Protein AF-A0A357CGD6-F1 (afdb_monomer)

Foldseek 3Di:
DVVLVVDDLVRCCVVVVDDSVVSVVCCVVPPDPDPSSVVVVVVCVVPPPVCVVVVCVVPPPDPPPPPDDD

Secondary structure (DSSP, 8-state):
-TTTTT--HHHHHHHH---HHHHHHHHHHH----HHHHHHHHHHHHTSTTHHHHHHHHHS----------

Sequence (70 aa):
MLAEAGCSVPEIAAITGHSYRSVNSILEKYLPRTKHLAEMAIAKLENSGRTSFANHLQTGPSLQKKGEAK

Nearest PDB structures (foldseek):
  2ao9-assembly1_E  TM=4.387E-01  e=4.752E+00  Bacillus cereus ATCC 14579
  2ao9-assembly1_C  TM=4.301E-01  e=6.185E+00  Bacillus cereus ATCC 14579
  2ao9-assembly1_F  TM=4.343E-01  e=7.056E+00  Bacillus cereus ATCC 14579

pLDDT: mean 81.3, std 14.98, range [44.94, 96.69]

Solvent-accessible surface area (backbone atoms only — not comparable to full-atom values): 4467 Å² total; per-residue (Å²): 104,65,64,75,76,66,48,49,73,68,56,49,24,68,73,70,72,43,54,70,69,55,48,49,55,48,43,72,76,68,55,76,93,45,69,67,60,51,52,54,51,48,53,55,49,69,70,30,80,79,39,52,63,60,51,46,73,71,70,49,79,77,80,73,81,77,78,70,92,128

Structure (mmCIF, N/CA/C/O backbone):
data_AF-A0A357CGD6-F1
#
_entry.id   AF-A0A357CGD6-F1
#
loop_
_atom_site.group_PDB
_atom_site.id
_atom_site.type_symbol
_atom_site.label_atom_id
_atom_site.label_alt_id
_atom_site.label_comp_id
_atom_site.label_asym_id
_atom_site.label_entity_id
_atom_site.label_seq_id
_atom_site.pdbx_PDB_ins_code
_atom_site.Cartn_x
_atom_site.Cartn_y
_atom_site.Cartn_z
_atom_site.occupancy
_atom_site.B_iso_or_equiv
_atom_site.auth_seq_id
_atom_site.auth_comp_id
_atom_site.auth_asym_id
_atom_site.auth_atom_id
_atom_site.pdbx_PDB_model_num
ATOM 1 N N . MET A 1 1 ? 4.282 -4.559 7.136 1.00 73.00 1 MET A N 1
ATOM 2 C CA . MET A 1 1 ? 2.829 -4.837 6.968 1.00 73.00 1 MET A CA 1
ATOM 3 C C . MET A 1 1 ? 2.561 -5.543 5.635 1.00 73.00 1 MET A C 1
ATOM 5 O O . MET A 1 1 ? 3.342 -5.353 4.717 1.00 73.00 1 MET A O 1
ATOM 9 N N . LEU A 1 2 ? 1.463 -6.309 5.485 1.00 81.62 2 LEU A N 1
ATOM 10 C CA . LEU A 1 2 ? 1.105 -6.979 4.210 1.00 81.62 2 LEU A CA 1
ATOM 11 C C . LEU A 1 2 ? 1.010 -6.000 3.022 1.00 81.62 2 LEU A C 1
ATOM 13 O O . LEU A 1 2 ? 1.455 -6.315 1.925 1.00 81.62 2 LEU A O 1
ATOM 17 N N . ALA A 1 3 ? 0.504 -4.786 3.254 1.00 85.38 3 ALA A N 1
ATOM 18 C CA . ALA A 1 3 ? 0.459 -3.738 2.232 1.00 85.38 3 ALA A CA 1
ATOM 19 C C . ALA A 1 3 ? 1.860 -3.285 1.767 1.00 8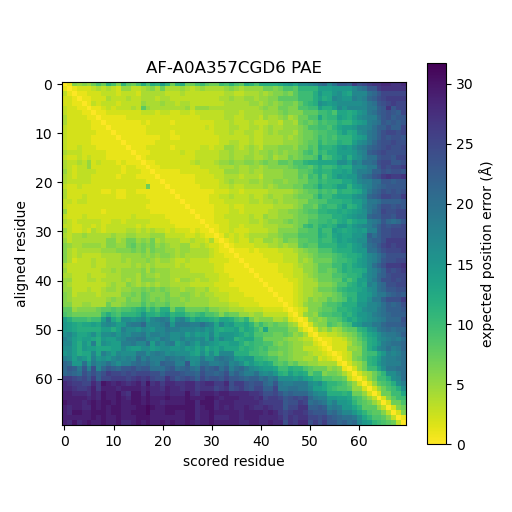5.38 3 ALA A C 1
ATOM 21 O O . ALA A 1 3 ? 2.054 -2.994 0.591 1.00 85.38 3 ALA A O 1
ATOM 22 N N . GLU A 1 4 ? 2.856 -3.271 2.660 1.00 83.88 4 GLU A N 1
ATOM 23 C CA . GLU A 1 4 ? 4.250 -2.947 2.306 1.00 83.88 4 GLU A CA 1
ATOM 24 C C . GLU A 1 4 ? 4.928 -4.092 1.551 1.00 83.88 4 GLU A C 1
ATOM 26 O O . GLU A 1 4 ? 5.753 -3.845 0.680 1.00 83.88 4 GLU A O 1
ATOM 31 N N . ALA A 1 5 ? 4.524 -5.338 1.817 1.00 85.38 5 ALA A N 1
ATOM 32 C CA . ALA A 1 5 ? 4.934 -6.499 1.028 1.00 85.38 5 ALA A CA 1
ATOM 33 C C . ALA A 1 5 ? 4.312 -6.514 -0.385 1.00 85.38 5 ALA A C 1
ATOM 35 O O . ALA A 1 5 ? 4.540 -7.439 -1.160 1.00 85.38 5 ALA A O 1
ATOM 36 N N . GLY A 1 6 ? 3.526 -5.490 -0.736 1.00 84.88 6 GLY A N 1
ATOM 37 C CA . GLY A 1 6 ? 2.944 -5.322 -2.059 1.00 84.88 6 GLY A CA 1
ATOM 38 C C . GLY A 1 6 ? 1.617 -6.045 -2.267 1.00 84.88 6 GLY A C 1
ATOM 39 O O . GLY A 1 6 ? 1.129 -6.008 -3.398 1.00 84.88 6 GLY A O 1
ATOM 40 N N . CYS A 1 7 ? 1.030 -6.639 -1.219 1.00 89.81 7 CYS A N 1
ATOM 41 C CA . CYS A 1 7 ? -0.307 -7.224 -1.277 1.00 89.81 7 CYS A CA 1
ATOM 42 C C . CYS A 1 7 ? -1.366 -6.137 -1.497 1.00 89.81 7 CYS A C 1
ATOM 44 O O . CYS A 1 7 ? -1.359 -5.078 -0.865 1.00 89.81 7 CYS A O 1
ATOM 46 N N . SER A 1 8 ? -2.306 -6.426 -2.384 1.00 92.62 8 SER A N 1
ATOM 47 C CA . SER A 1 8 ? -3.463 -5.592 -2.675 1.00 92.62 8 SER A CA 1
ATOM 48 C C . SER A 1 8 ? -4.517 -5.665 -1.562 1.00 92.62 8 SER A C 1
ATOM 50 O O . SER A 1 8 ? -4.575 -6.615 -0.780 1.00 92.62 8 SER A O 1
ATOM 52 N N . VAL A 1 9 ? -5.401 -4.664 -1.502 1.00 94.12 9 VAL A N 1
ATOM 53 C CA . VAL A 1 9 ? -6.504 -4.624 -0.524 1.00 94.12 9 VAL A CA 1
ATOM 54 C C . VAL A 1 9 ? -7.396 -5.881 -0.592 1.00 94.12 9 VAL A C 1
ATOM 56 O O . VAL A 1 9 ? -7.732 -6.399 0.473 1.00 94.12 9 VAL A O 1
ATOM 59 N N . PRO A 1 10 ? -7.745 -6.433 -1.777 1.00 95.25 10 PRO A N 1
ATOM 60 C CA . PRO A 1 10 ? -8.470 -7.702 -1.864 1.00 95.25 10 PRO A CA 1
ATOM 61 C C . PRO A 1 10 ? -7.734 -8.908 -1.287 1.00 95.25 10 PRO A C 1
ATOM 63 O O . PRO A 1 10 ? -8.359 -9.706 -0.596 1.00 95.25 10 PRO A O 1
ATOM 66 N N . GLU A 1 11 ? -6.426 -9.031 -1.511 1.00 95.25 11 GLU A N 1
ATOM 67 C CA . GLU A 1 11 ? -5.629 -10.133 -0.950 1.00 95.25 11 GLU A CA 1
ATOM 68 C C . GLU A 1 11 ? -5.549 -10.029 0.575 1.00 95.25 11 GLU A C 1
ATOM 70 O O . GLU A 1 11 ? -5.728 -11.015 1.286 1.00 95.25 11 GLU A O 1
ATOM 75 N N . ILE A 1 12 ? -5.362 -8.813 1.093 1.00 94.81 12 ILE A N 1
ATOM 76 C CA . ILE A 1 12 ? -5.350 -8.557 2.536 1.00 94.81 12 ILE A CA 1
ATOM 77 C C . ILE A 1 12 ? -6.713 -8.894 3.147 1.00 94.81 12 ILE A C 1
ATOM 79 O O . ILE A 1 12 ? -6.769 -9.548 4.187 1.00 94.81 12 ILE A O 1
ATOM 83 N N . ALA A 1 13 ? -7.811 -8.484 2.509 1.00 95.62 13 ALA A N 1
ATOM 84 C CA . ALA A 1 13 ? -9.162 -8.809 2.959 1.00 95.62 13 ALA A CA 1
ATOM 85 C C . ALA A 1 13 ? -9.411 -10.326 2.966 1.00 95.62 13 ALA A C 1
ATOM 87 O O . ALA A 1 13 ? -9.934 -10.850 3.946 1.00 95.62 13 ALA A O 1
ATOM 88 N N . ALA A 1 14 ? -8.974 -11.038 1.922 1.00 96.00 14 ALA A N 1
ATOM 89 C CA . ALA A 1 14 ? -9.116 -12.488 1.821 1.00 96.00 14 ALA A CA 1
ATOM 90 C C . ALA A 1 14 ? -8.342 -13.240 2.919 1.00 96.00 14 ALA A C 1
ATOM 92 O O . ALA A 1 14 ? -8.861 -14.199 3.479 1.00 96.00 14 ALA A O 1
ATOM 93 N N . ILE A 1 15 ? -7.129 -12.788 3.255 1.00 94.19 15 ILE A N 1
ATOM 94 C CA . ILE A 1 15 ? -6.287 -13.417 4.288 1.00 94.19 15 ILE A CA 1
ATOM 95 C C . ILE A 1 15 ? -6.783 -13.083 5.700 1.00 94.19 15 ILE A C 1
ATOM 97 O O . ILE A 1 15 ? -6.789 -13.941 6.577 1.00 94.19 15 ILE A O 1
ATOM 101 N N . THR A 1 16 ? -7.170 -11.828 5.942 1.00 93.44 16 THR A N 1
ATOM 102 C CA . THR A 1 16 ? -7.531 -11.346 7.289 1.00 93.44 16 THR A CA 1
ATOM 103 C C . THR A 1 16 ? -9.000 -11.559 7.646 1.00 93.44 16 THR A C 1
ATOM 105 O O . THR A 1 16 ? -9.358 -11.441 8.814 1.00 93.44 16 THR A O 1
ATOM 108 N N . GLY A 1 17 ? -9.863 -11.847 6.667 1.00 95.00 17 GLY A N 1
ATOM 109 C CA . GLY A 1 17 ? -11.303 -12.024 6.876 1.00 95.00 17 GLY A CA 1
ATOM 110 C C . GLY A 1 17 ? -12.060 -10.725 7.178 1.00 95.00 17 GLY A C 1
ATOM 111 O O . GLY A 1 17 ? -13.229 -10.757 7.559 1.00 95.00 17 GLY A O 1
ATOM 112 N N . HIS A 1 18 ? -11.418 -9.568 7.026 1.00 95.88 18 HIS A N 1
ATOM 113 C CA . HIS A 1 18 ? -12.046 -8.270 7.238 1.00 95.88 18 HIS A CA 1
ATOM 114 C C . HIS A 1 18 ? -12.813 -7.792 6.000 1.00 95.88 18 HIS A C 1
ATOM 116 O O . HIS A 1 18 ? -12.435 -8.052 4.859 1.00 95.88 18 HIS A O 1
ATOM 122 N N . SER A 1 19 ? -13.863 -6.997 6.222 1.00 96.44 19 SER A N 1
ATOM 123 C CA . SER A 1 19 ? -14.527 -6.275 5.132 1.00 96.44 19 SER A CA 1
ATOM 124 C C . SER A 1 19 ? -13.594 -5.230 4.511 1.00 96.44 19 SER A C 1
ATOM 126 O O . SER A 1 19 ? -12.747 -4.656 5.198 1.00 96.44 19 SER A O 1
ATOM 128 N N . TYR A 1 20 ? -13.800 -4.896 3.233 1.00 96.62 20 TYR A N 1
ATOM 129 C CA . TYR A 1 20 ? -13.012 -3.866 2.538 1.00 96.62 20 TYR A CA 1
ATOM 130 C C . TYR A 1 20 ? -12.986 -2.521 3.273 1.00 96.62 20 TYR A C 1
ATOM 132 O O . TYR A 1 20 ? -11.952 -1.858 3.332 1.00 96.62 20 TYR A O 1
ATOM 140 N N . ARG A 1 21 ? -14.116 -2.136 3.882 1.00 96.50 21 ARG A N 1
ATOM 141 C CA . ARG A 1 21 ? -14.213 -0.924 4.705 1.00 96.50 21 ARG A CA 1
ATOM 142 C C . ARG A 1 21 ? -13.263 -0.993 5.898 1.00 96.50 21 ARG A C 1
ATOM 144 O O . ARG A 1 21 ? -1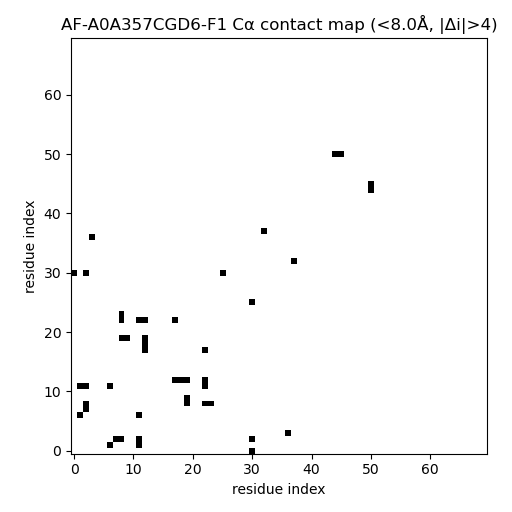2.517 -0.051 6.131 1.00 96.50 21 ARG A O 1
ATOM 151 N N . SER A 1 22 ? -13.277 -2.111 6.621 1.00 96.69 22 SER A N 1
ATOM 152 C CA . SER A 1 22 ? -12.431 -2.308 7.798 1.00 96.69 22 SER A CA 1
ATOM 153 C C . SER A 1 22 ? -10.949 -2.335 7.431 1.00 96.69 22 SER A C 1
ATOM 155 O O . SER A 1 22 ? -10.144 -1.708 8.115 1.00 96.69 22 SER A O 1
ATOM 157 N N . VAL A 1 23 ? -10.585 -3.011 6.334 1.00 96.50 23 VAL A N 1
ATOM 158 C CA . VAL A 1 23 ? -9.200 -3.028 5.842 1.00 96.50 23 VAL A CA 1
ATOM 159 C C . VAL A 1 23 ? -8.721 -1.609 5.543 1.00 96.50 23 VAL A C 1
ATOM 161 O O . VAL A 1 23 ? -7.663 -1.227 6.031 1.00 96.50 23 VAL A O 1
ATOM 164 N N . ASN A 1 24 ? -9.509 -0.800 4.830 1.00 95.06 24 ASN A N 1
ATOM 165 C CA . ASN A 1 24 ? -9.138 0.589 4.554 1.00 95.06 24 ASN A CA 1
ATOM 166 C C . ASN A 1 24 ? -8.980 1.418 5.833 1.00 95.06 24 ASN A C 1
ATOM 168 O O . ASN A 1 24 ? -7.965 2.087 5.977 1.00 95.06 24 ASN A O 1
ATOM 172 N N . SER A 1 25 ? -9.896 1.316 6.800 1.00 96.44 25 SER A N 1
ATOM 173 C CA . SER A 1 25 ? -9.755 2.039 8.074 1.00 96.44 25 SER A CA 1
ATOM 174 C C . SER A 1 25 ? -8.511 1.620 8.870 1.00 96.44 25 SER A C 1
ATOM 176 O O . SER A 1 25 ? -7.870 2.456 9.506 1.00 96.44 25 SER A O 1
ATOM 178 N N . ILE A 1 26 ? -8.137 0.335 8.829 1.00 94.12 26 ILE A N 1
ATOM 179 C CA . ILE A 1 26 ? -6.897 -0.160 9.445 1.00 94.12 26 ILE A CA 1
ATOM 180 C C . ILE A 1 26 ? -5.679 0.421 8.725 1.00 94.12 26 ILE A C 1
ATOM 182 O O . ILE A 1 26 ? -4.769 0.923 9.382 1.00 94.12 26 ILE A O 1
ATOM 186 N N . LEU A 1 27 ? -5.659 0.380 7.392 1.00 93.44 27 LEU A N 1
ATOM 187 C CA . LEU A 1 27 ? -4.553 0.924 6.609 1.00 93.44 27 LEU A CA 1
ATOM 188 C C . LEU A 1 27 ? -4.422 2.438 6.813 1.00 93.44 27 LEU A C 1
ATOM 190 O O . LEU A 1 27 ? -3.323 2.919 7.042 1.00 93.44 27 LEU A O 1
ATOM 194 N N . GLU A 1 28 ? -5.515 3.193 6.840 1.00 92.75 28 GLU A N 1
ATOM 195 C CA . GLU A 1 28 ? -5.478 4.637 7.105 1.00 92.75 28 GLU A CA 1
ATOM 196 C C . GLU A 1 28 ? -4.886 4.976 8.476 1.00 92.75 28 GLU A C 1
ATOM 198 O O . GLU A 1 28 ? -4.154 5.957 8.614 1.00 92.75 28 GLU A O 1
ATOM 203 N N . LYS A 1 29 ? -5.193 4.166 9.494 1.00 94.00 29 LYS A N 1
ATOM 204 C CA . LYS A 1 29 ? -4.740 4.411 10.864 1.00 94.00 29 LYS A CA 1
ATOM 205 C C . LYS A 1 29 ? -3.311 3.936 11.120 1.00 94.00 29 LYS A C 1
ATOM 207 O O . LYS A 1 29 ? -2.610 4.549 11.922 1.00 94.00 29 LYS A O 1
ATOM 212 N N . TYR A 1 30 ? -2.898 2.843 10.481 1.00 92.06 30 TYR A N 1
ATOM 213 C CA . TYR A 1 30 ? -1.679 2.120 10.850 1.00 92.06 30 TYR A CA 1
ATOM 214 C C . TYR A 1 30 ? -0.657 1.961 9.725 1.00 92.06 30 TYR A C 1
ATOM 216 O O . TYR A 1 30 ? 0.460 1.545 10.021 1.00 92.06 30 TYR A O 1
ATOM 224 N N . LEU A 1 31 ? -0.983 2.272 8.465 1.00 90.44 31 LEU A N 1
ATOM 225 C CA . LEU A 1 31 ? -0.012 2.225 7.373 1.00 90.44 31 LEU A CA 1
ATOM 226 C C . LEU A 1 31 ? 0.780 3.543 7.331 1.00 90.44 31 LEU A C 1
ATOM 228 O O . LEU A 1 31 ? 0.226 4.585 6.963 1.00 90.44 31 LEU A O 1
ATOM 232 N N . PRO A 1 32 ? 2.076 3.538 7.683 1.00 87.94 32 PRO A N 1
ATOM 233 C CA . PRO A 1 32 ? 2.892 4.737 7.584 1.00 87.94 32 PRO A CA 1
ATOM 234 C C . PRO A 1 32 ? 3.119 5.118 6.113 1.00 87.94 32 PRO A C 1
ATOM 236 O O . PRO A 1 32 ? 3.391 4.273 5.261 1.00 87.94 32 PRO A O 1
ATOM 239 N N . ARG A 1 33 ? 3.061 6.420 5.810 1.00 86.94 33 ARG A N 1
ATOM 240 C CA . ARG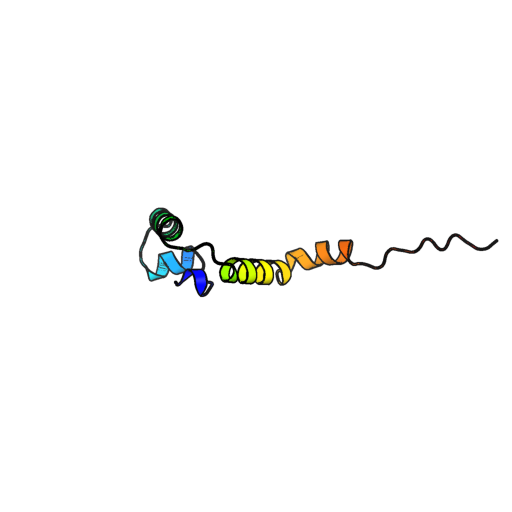 A 1 33 ? 3.389 6.968 4.481 1.00 86.94 33 ARG A CA 1
ATOM 241 C C . ARG A 1 33 ? 4.906 7.069 4.307 1.00 86.94 33 ARG A C 1
ATOM 243 O O . ARG A 1 33 ? 5.478 8.153 4.376 1.00 86.94 33 ARG A O 1
ATOM 250 N N . THR A 1 34 ? 5.566 5.925 4.160 1.00 88.56 34 THR A N 1
ATOM 251 C CA . THR A 1 34 ? 7.029 5.847 4.066 1.00 88.56 34 THR A CA 1
ATOM 252 C C . THR A 1 34 ? 7.531 6.155 2.655 1.00 88.56 34 THR A C 1
ATOM 254 O O . THR A 1 34 ? 6.847 5.916 1.659 1.00 88.56 34 THR A O 1
ATOM 257 N N . LYS A 1 35 ? 8.776 6.642 2.563 1.00 87.56 35 LYS A N 1
ATOM 258 C CA . LYS A 1 35 ? 9.478 6.837 1.284 1.00 87.56 35 LYS A CA 1
ATOM 259 C C . LYS A 1 35 ? 9.559 5.535 0.479 1.00 87.56 35 LYS A C 1
ATOM 261 O O . LYS A 1 35 ? 9.312 5.552 -0.719 1.00 87.56 35 LYS A O 1
ATOM 266 N N . HIS A 1 36 ? 9.819 4.414 1.151 1.00 86.69 36 HIS A N 1
ATOM 267 C CA . HIS A 1 36 ? 9.889 3.098 0.519 1.00 86.69 36 HIS A CA 1
ATOM 268 C C . HIS A 1 36 ? 8.586 2.721 -0.206 1.00 86.69 36 HIS A C 1
ATOM 270 O O . HIS A 1 36 ? 8.619 2.262 -1.345 1.00 86.69 36 HIS A O 1
ATOM 276 N N . LEU A 1 37 ? 7.426 2.974 0.414 1.00 87.56 37 LEU A N 1
ATOM 277 C CA . LEU A 1 37 ? 6.127 2.715 -0.212 1.00 87.56 37 LEU A CA 1
ATOM 278 C C . LEU A 1 37 ? 5.915 3.582 -1.466 1.00 87.56 37 LEU A C 1
ATOM 280 O O . LEU A 1 37 ? 5.369 3.105 -2.461 1.00 87.56 37 LEU A O 1
ATOM 284 N N . ALA A 1 38 ? 6.386 4.832 -1.443 1.00 87.75 38 ALA A N 1
ATOM 285 C CA . ALA A 1 38 ? 6.339 5.716 -2.604 1.00 87.75 38 ALA A CA 1
ATOM 286 C C . ALA A 1 38 ? 7.259 5.226 -3.737 1.00 87.75 38 ALA A C 1
ATOM 288 O O . ALA A 1 38 ? 6.831 5.176 -4.886 1.00 87.75 38 ALA A O 1
ATOM 289 N N . GLU A 1 39 ? 8.484 4.802 -3.421 1.00 90.06 39 GLU A N 1
ATOM 290 C CA . GLU A 1 39 ? 9.431 4.245 -4.397 1.00 90.06 39 GLU A CA 1
ATOM 291 C C . GLU A 1 39 ? 8.883 2.976 -5.057 1.00 90.06 39 GLU A C 1
ATOM 293 O O . GLU A 1 39 ? 8.922 2.849 -6.278 1.00 90.06 39 GLU A O 1
ATOM 298 N N . MET A 1 40 ? 8.294 2.066 -4.274 1.00 87.12 40 MET A N 1
ATOM 299 C CA . MET A 1 40 ? 7.633 0.873 -4.809 1.00 87.12 40 MET A CA 1
ATOM 300 C C . MET A 1 40 ? 6.442 1.227 -5.710 1.00 87.12 40 MET A C 1
ATOM 302 O O . MET A 1 40 ? 6.232 0.582 -6.739 1.00 87.12 40 MET A O 1
ATOM 306 N N . ALA A 1 41 ? 5.660 2.251 -5.353 1.00 87.06 41 ALA A N 1
ATOM 307 C CA . ALA A 1 41 ? 4.551 2.721 -6.179 1.00 87.06 41 ALA A CA 1
ATOM 308 C C . ALA A 1 41 ? 5.035 3.325 -7.509 1.00 87.06 41 ALA A C 1
ATOM 310 O O . ALA A 1 41 ? 4.466 3.015 -8.555 1.00 87.06 41 ALA A O 1
ATOM 311 N N . ILE A 1 42 ? 6.107 4.123 -7.482 1.00 89.06 42 ILE A N 1
ATOM 312 C CA . ILE A 1 42 ? 6.744 4.687 -8.681 1.00 89.06 42 ILE A CA 1
ATOM 313 C C . ILE A 1 42 ? 7.293 3.565 -9.562 1.00 89.06 42 ILE A C 1
ATOM 315 O O . ILE A 1 42 ? 6.967 3.514 -10.742 1.00 89.06 42 ILE A O 1
ATOM 319 N N . ALA A 1 43 ? 8.022 2.605 -8.990 1.00 87.69 43 ALA A N 1
ATOM 320 C CA . ALA A 1 43 ? 8.552 1.471 -9.739 1.00 87.69 43 ALA A CA 1
ATOM 321 C C . ALA A 1 43 ? 7.433 0.655 -10.411 1.00 87.69 43 ALA A C 1
ATOM 323 O O . ALA A 1 43 ? 7.557 0.268 -11.573 1.00 87.69 43 ALA A O 1
ATOM 324 N N . LYS A 1 44 ? 6.309 0.415 -9.721 1.00 84.62 44 LYS A N 1
ATOM 325 C CA . LYS A 1 44 ? 5.136 -0.247 -10.322 1.00 84.62 44 LYS A CA 1
ATOM 326 C C . LYS A 1 44 ? 4.511 0.584 -11.445 1.00 84.62 44 LYS A C 1
ATOM 328 O O . LYS A 1 44 ? 4.042 0.011 -12.425 1.00 84.62 44 LYS A O 1
ATOM 333 N N . LEU A 1 45 ? 4.495 1.909 -11.313 1.00 85.19 45 LEU A N 1
ATOM 334 C CA . LE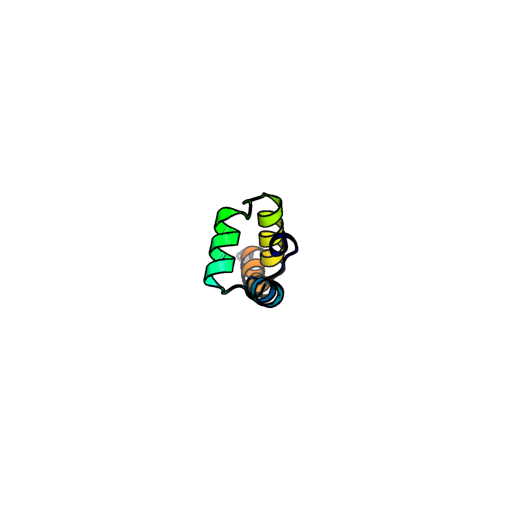U A 1 45 ? 3.971 2.822 -12.327 1.00 85.19 45 LEU A CA 1
ATOM 335 C C . LEU A 1 45 ? 4.861 2.850 -13.580 1.00 85.19 45 LEU A C 1
ATOM 337 O O . LEU A 1 45 ? 4.357 2.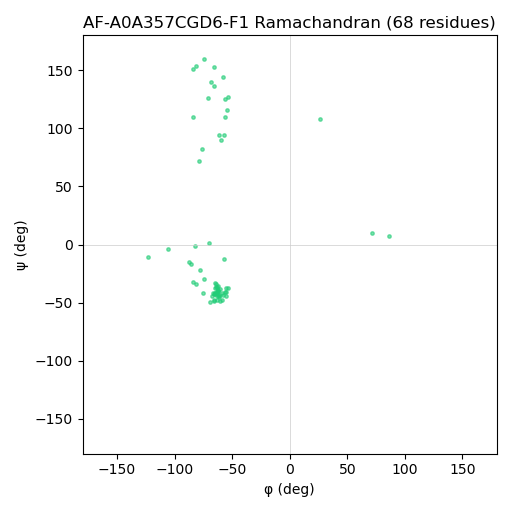674 -14.689 1.00 85.19 45 LEU A O 1
ATOM 341 N N . GLU A 1 46 ? 6.170 3.023 -13.412 1.00 85.69 46 GLU A N 1
ATOM 342 C CA . GLU A 1 46 ? 7.151 3.079 -14.503 1.00 85.69 46 GLU A CA 1
ATOM 343 C C . GLU A 1 46 ? 7.210 1.768 -15.289 1.00 85.69 46 GLU A C 1
ATOM 345 O O . GLU A 1 46 ? 7.239 1.792 -16.516 1.00 85.69 46 GLU A O 1
ATOM 350 N N . ASN A 1 47 ? 7.138 0.628 -14.596 1.00 81.62 47 ASN A N 1
ATOM 351 C CA . ASN A 1 47 ? 7.127 -0.695 -15.224 1.00 81.62 47 ASN A CA 1
ATOM 352 C C . ASN A 1 47 ? 5.744 -1.121 -15.736 1.00 81.62 47 ASN A C 1
ATOM 354 O O . ASN A 1 47 ? 5.596 -2.210 -16.297 1.00 81.62 47 ASN A O 1
ATOM 358 N N . SER A 1 48 ? 4.704 -0.304 -15.548 1.00 81.69 48 SER A N 1
ATOM 359 C CA . SER A 1 48 ? 3.391 -0.634 -16.088 1.00 81.69 48 SER A CA 1
ATOM 360 C C . SER A 1 48 ? 3.415 -0.485 -17.612 1.00 81.69 48 SER A C 1
ATOM 362 O O . SER A 1 48 ? 3.726 0.573 -18.147 1.00 81.69 48 SER A O 1
ATOM 364 N N . GLY A 1 49 ? 3.023 -1.522 -18.359 1.00 74.81 49 GLY A N 1
ATOM 365 C CA . GLY A 1 49 ? 3.003 -1.465 -19.832 1.00 74.81 49 GLY A CA 1
ATOM 366 C C . GLY A 1 49 ? 2.136 -0.335 -20.417 1.00 74.81 49 GLY A C 1
ATO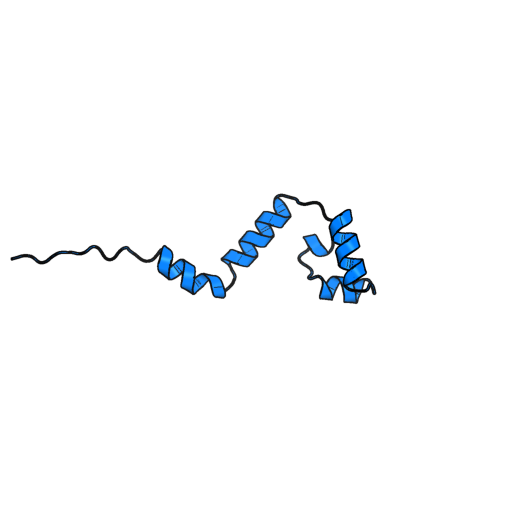M 367 O O . GLY A 1 49 ? 2.240 -0.016 -21.597 1.00 74.81 49 GLY A O 1
ATOM 368 N N . ARG A 1 50 ? 1.303 0.311 -19.589 1.00 69.31 50 ARG A N 1
ATOM 369 C CA . ARG A 1 50 ? 0.464 1.456 -19.961 1.00 69.31 50 ARG A CA 1
ATOM 370 C C . ARG A 1 50 ? 1.216 2.781 -20.033 1.00 69.31 50 ARG A C 1
ATOM 372 O O . ARG A 1 50 ? 0.757 3.675 -20.737 1.00 69.31 50 ARG A O 1
ATOM 379 N N . THR A 1 51 ? 2.359 2.914 -19.365 1.00 68.44 51 THR A N 1
ATOM 380 C CA . THR A 1 51 ? 3.197 4.118 -19.464 1.00 68.44 51 THR A CA 1
ATOM 381 C C . THR A 1 51 ? 4.150 4.058 -20.651 1.00 68.44 51 THR A C 1
ATOM 383 O O . THR A 1 51 ? 4.612 5.102 -21.089 1.00 68.44 51 THR A O 1
ATOM 386 N N . SER A 1 52 ? 4.383 2.881 -21.246 1.00 66.38 52 SER A N 1
ATOM 387 C CA . SER A 1 52 ? 5.291 2.709 -22.392 1.00 66.38 52 SER A CA 1
ATOM 388 C C . SER A 1 52 ? 4.942 3.621 -23.577 1.00 66.38 52 SER A C 1
ATOM 390 O O . SER A 1 52 ? 5.823 4.286 -24.118 1.00 66.38 52 SER A O 1
ATOM 392 N N . PHE A 1 53 ? 3.655 3.737 -23.928 1.00 69.25 53 PHE A N 1
ATOM 393 C CA . PHE A 1 53 ? 3.201 4.621 -25.007 1.00 69.25 53 PHE A CA 1
ATOM 394 C C . PHE A 1 53 ? 3.425 6.107 -24.681 1.00 69.25 53 PHE A C 1
ATOM 396 O O . PHE A 1 53 ? 3.997 6.838 -25.485 1.00 69.25 53 PHE A O 1
ATOM 403 N N . ALA A 1 54 ? 3.024 6.551 -23.486 1.00 73.00 54 ALA A N 1
ATOM 404 C CA . ALA A 1 54 ? 3.195 7.941 -23.059 1.00 73.00 54 ALA A CA 1
ATOM 405 C C . ALA A 1 54 ? 4.682 8.326 -22.922 1.00 73.00 54 ALA A C 1
ATOM 407 O O . ALA A 1 54 ? 5.094 9.380 -23.405 1.00 73.00 54 ALA A O 1
ATOM 408 N N . ASN A 1 5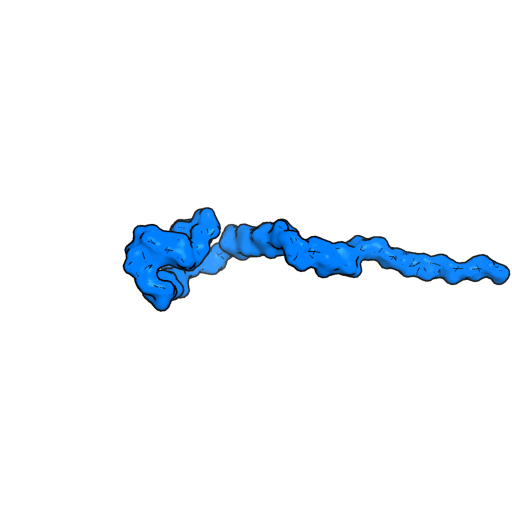5 ? 5.499 7.436 -22.354 1.00 71.75 55 ASN A N 1
ATOM 409 C CA . ASN A 1 55 ? 6.941 7.622 -22.197 1.00 71.75 55 ASN A CA 1
ATOM 410 C C . ASN A 1 55 ? 7.653 7.679 -23.555 1.00 71.75 55 ASN A C 1
ATOM 412 O O . ASN A 1 55 ? 8.566 8.485 -23.730 1.00 71.75 55 ASN A O 1
ATOM 416 N N . HIS A 1 56 ? 7.222 6.881 -24.538 1.00 70.69 56 HIS A N 1
ATOM 417 C CA . HIS A 1 56 ? 7.767 6.923 -25.896 1.00 70.69 56 HIS A CA 1
ATOM 418 C C . HIS A 1 56 ? 7.486 8.263 -26.591 1.00 70.69 56 HIS A C 1
ATOM 420 O O . HIS A 1 56 ? 8.381 8.829 -27.214 1.00 70.69 56 HIS A O 1
ATOM 426 N N . LEU A 1 57 ? 6.277 8.812 -26.435 1.00 72.25 57 LEU A N 1
ATOM 427 C CA . LEU A 1 57 ? 5.926 10.126 -26.988 1.00 72.25 57 LEU A CA 1
ATOM 428 C C . LEU A 1 57 ? 6.726 11.273 -26.354 1.00 72.25 57 LEU A C 1
ATOM 430 O O . LEU A 1 57 ? 7.013 12.259 -27.025 1.00 72.25 57 LEU A O 1
ATOM 434 N N . GLN A 1 58 ? 7.073 11.153 -25.071 1.00 72.50 58 GLN A N 1
ATOM 435 C CA . GLN A 1 58 ? 7.805 12.188 -24.336 1.00 72.50 58 GLN A CA 1
ATOM 436 C C . GLN A 1 58 ? 9.325 12.123 -24.530 1.00 72.50 58 GLN A C 1
ATOM 438 O O . GLN A 1 58 ? 9.979 13.162 -24.504 1.00 72.50 58 GLN A O 1
ATOM 443 N N . THR A 1 59 ? 9.893 10.925 -24.709 1.00 70.75 59 THR A N 1
ATOM 444 C CA . THR A 1 59 ? 11.351 10.707 -24.815 1.00 70.75 59 THR A CA 1
ATOM 445 C C . THR A 1 59 ? 11.839 10.402 -26.234 1.00 70.75 59 THR A C 1
ATOM 447 O O . THR A 1 59 ? 13.046 10.287 -26.453 1.00 70.75 59 THR A O 1
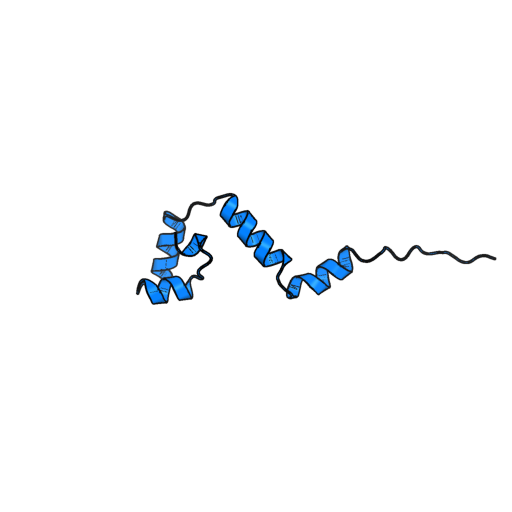ATOM 450 N N . GLY A 1 60 ? 10.933 10.287 -27.212 1.00 62.72 60 GLY A N 1
ATOM 451 C CA . GLY A 1 60 ? 11.283 10.128 -28.622 1.00 62.72 60 GLY A CA 1
ATOM 452 C C . GLY A 1 60 ? 12.153 11.289 -29.126 1.00 62.72 60 GLY A C 1
ATOM 453 O O . GLY A 1 60 ? 11.961 12.428 -28.690 1.00 62.72 60 GLY A O 1
ATOM 454 N N . PRO A 1 61 ? 13.120 11.034 -30.030 1.00 59.22 61 PRO A N 1
ATOM 455 C CA . PRO A 1 61 ? 14.009 12.074 -30.527 1.00 59.22 61 PRO A CA 1
ATOM 456 C C . PRO A 1 61 ? 13.166 13.197 -31.124 1.00 59.22 61 PRO A C 1
ATOM 458 O O . PRO A 1 61 ? 12.323 12.956 -31.991 1.00 59.22 61 PRO A O 1
ATOM 461 N N . SER A 1 62 ? 13.381 14.426 -30.649 1.00 58.84 62 SER A N 1
ATOM 462 C CA . SER A 1 62 ? 12.789 15.601 -31.271 1.00 58.84 62 SER A CA 1
ATOM 463 C C . SER A 1 62 ? 13.183 15.570 -32.744 1.00 58.84 62 SER A C 1
ATOM 465 O O . SER A 1 62 ? 14.368 15.594 -33.081 1.00 58.84 62 SER A O 1
ATOM 467 N N . LEU A 1 63 ? 12.191 15.429 -33.627 1.00 58.75 63 LEU A N 1
ATOM 468 C CA . LEU A 1 63 ? 12.375 15.522 -35.070 1.00 58.75 63 LEU A CA 1
ATOM 469 C C . LEU A 1 63 ? 12.996 16.893 -35.347 1.00 58.75 63 LEU A C 1
ATOM 471 O O . LEU A 1 63 ? 12.294 17.903 -35.423 1.00 58.75 63 LEU A O 1
ATOM 475 N N . GLN A 1 64 ? 14.327 16.941 -35.434 1.00 55.72 64 GLN A N 1
ATOM 476 C CA . GLN A 1 64 ? 15.054 18.107 -35.897 1.00 55.72 64 GLN A CA 1
ATOM 477 C C . GLN A 1 64 ? 14.494 18.411 -37.280 1.00 55.72 64 GLN A C 1
ATOM 479 O O . GLN A 1 64 ? 14.704 17.651 -38.226 1.00 55.72 64 GLN A O 1
ATOM 484 N N . LYS A 1 65 ? 13.746 19.513 -37.391 1.00 51.75 65 LYS A N 1
ATOM 485 C CA . LYS A 1 65 ? 13.409 20.111 -38.678 1.00 51.75 65 LYS A CA 1
ATOM 486 C C . LYS A 1 65 ? 14.724 20.482 -39.354 1.00 51.75 65 LYS A C 1
ATOM 488 O O . LYS A 1 65 ? 15.239 21.581 -39.172 1.00 51.75 65 LYS A O 1
ATOM 493 N N . LYS A 1 66 ? 15.276 19.556 -40.134 1.00 47.59 66 LYS A N 1
ATOM 494 C CA . LYS A 1 66 ? 16.287 19.860 -41.135 1.00 47.59 66 LYS A CA 1
ATOM 495 C C . LYS A 1 66 ? 15.530 20.497 -42.297 1.00 47.59 66 LYS A C 1
ATOM 497 O O . LYS A 1 66 ? 15.101 19.815 -43.220 1.00 47.59 66 LYS A O 1
ATOM 502 N N . GLY A 1 67 ? 15.269 21.797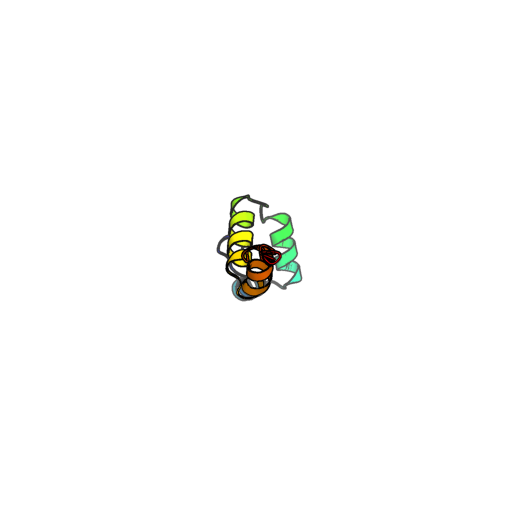 -42.156 1.00 46.78 67 GLY A N 1
ATOM 503 C CA . GLY A 1 67 ? 14.797 22.651 -43.237 1.00 46.78 67 GLY A CA 1
ATOM 504 C C . GLY A 1 67 ? 15.855 22.667 -44.331 1.00 46.78 67 GLY A C 1
ATOM 505 O O . GLY A 1 67 ? 16.872 23.336 -44.205 1.00 46.78 67 GLY A O 1
ATOM 506 N N . GLU A 1 68 ? 15.647 21.775 -45.291 1.00 44.94 68 GLU A N 1
ATOM 507 C CA . GLU A 1 68 ? 15.871 21.903 -46.727 1.00 44.94 68 GLU A CA 1
ATOM 508 C C . GLU A 1 68 ? 16.938 22.912 -47.163 1.00 44.94 68 GLU A C 1
ATOM 510 O O . GLU A 1 68 ? 16.752 24.126 -47.167 1.00 44.94 68 GLU A O 1
ATOM 515 N N . ALA A 1 69 ? 18.049 22.339 -47.620 1.00 49.69 69 ALA A N 1
ATOM 516 C CA . ALA A 1 69 ? 18.946 22.972 -48.561 1.00 49.69 69 ALA A CA 1
ATOM 517 C C . ALA A 1 69 ? 18.171 23.442 -49.802 1.00 49.69 69 ALA A C 1
ATOM 519 O O . ALA A 1 69 ? 17.527 22.627 -50.469 1.00 49.69 69 ALA A O 1
ATOM 520 N N . LYS A 1 70 ? 18.314 24.721 -50.147 1.00 45.66 70 LYS A N 1
ATOM 521 C CA . LYS A 1 70 ? 18.416 25.163 -51.535 1.00 45.66 70 LYS A CA 1
ATOM 522 C C . LYS A 1 70 ? 19.166 26.483 -51.621 1.00 45.66 70 LYS A C 1
ATOM 524 O O . LYS A 1 70 ? 18.864 27.372 -50.798 1.00 45.66 70 LYS A O 1
#

Mean predicted aligned error: 10.43 Å

Radius of gyration: 20.99 Å; Cα contacts (8 Å, |Δi|>4): 23; chains: 1; bounding box: 34×39×62 Å